Protein AF-A0A0K8MIF1-F1 (afdb_monomer)

Organism: NCBI:txid157463

Secondary structure (DSSP, 8-state):
---------HHHHHHHHHHHHHTT--HHHHHHHHHHHHHHHHHHHHHHHHHHHH-------HHHHHHHTT---

Solvent-accessible surface area (backbone atoms only — not comparable to full-atom values): 4564 Å² total; per-residue (Å²): 138,85,90,82,90,84,88,72,56,73,69,56,46,54,52,50,46,52,51,18,54,76,70,78,37,50,59,68,55,44,52,51,50,55,56,48,50,55,53,47,55,56,48,52,53,52,51,48,53,55,48,60,75,65,56,84,78,82,82,79,54,74,67,59,51,31,60,76,66,70,62,76,126

Structure (mmCIF, N/CA/C/O backbone):
data_AF-A0A0K8MIF1-F1
#
_entry.id   AF-A0A0K8MIF1-F1
#
loop_
_atom_site.group_PDB
_atom_site.id
_atom_site.type_symbol
_atom_site.label_atom_id
_atom_site.label_alt_id
_atom_site.label_comp_id
_atom_site.label_asym_id
_atom_site.label_entity_id
_atom_site.label_seq_id
_atom_site.pdbx_PDB_ins_code
_atom_site.Cartn_x
_atom_site.Cartn_y
_atom_site.Cartn_z
_atom_site.occupancy
_atom_site.B_iso_or_equiv
_atom_site.auth_seq_id
_atom_site.auth_comp_id
_atom_site.auth_asym_id
_atom_site.auth_atom_id
_atom_site.pdbx_PDB_model_num
ATOM 1 N N . MET A 1 1 ? 8.026 19.792 -8.295 1.00 67.44 1 MET A N 1
ATOM 2 C CA . MET A 1 1 ? 8.494 18.465 -8.739 1.00 67.44 1 MET A CA 1
ATOM 3 C C . MET A 1 1 ? 9.804 18.211 -8.022 1.00 67.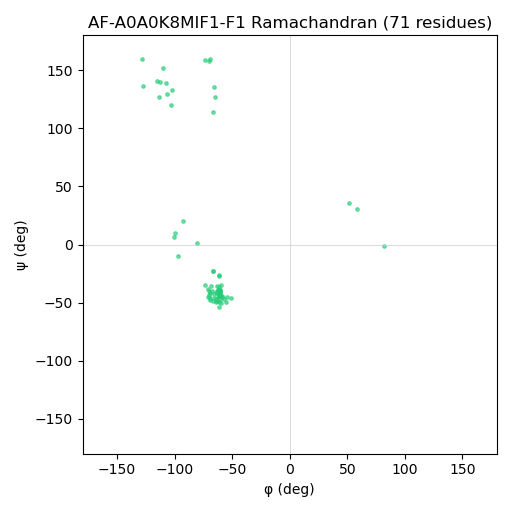44 1 MET A C 1
ATOM 5 O O . MET A 1 1 ? 10.668 19.076 -8.085 1.00 67.44 1 MET A O 1
ATOM 9 N N . THR A 1 2 ? 9.905 17.115 -7.279 1.00 88.44 2 THR A N 1
ATOM 10 C CA . THR A 1 2 ? 11.136 16.730 -6.573 1.00 88.44 2 THR A CA 1
ATOM 11 C C . THR A 1 2 ? 11.734 15.543 -7.309 1.00 88.44 2 THR A C 1
ATOM 13 O O . THR A 1 2 ? 10.988 14.667 -7.742 1.00 88.44 2 THR A O 1
ATOM 16 N N . THR A 1 3 ? 13.052 15.526 -7.473 1.00 92.12 3 THR A N 1
ATOM 17 C CA . THR A 1 3 ? 13.756 14.454 -8.183 1.00 92.12 3 THR A CA 1
ATOM 18 C C . THR A 1 3 ? 14.415 13.522 -7.179 1.00 92.12 3 THR A C 1
ATOM 20 O O . THR A 1 3 ? 15.094 13.980 -6.262 1.00 92.12 3 THR A O 1
ATOM 23 N N . LEU A 1 4 ? 14.233 12.220 -7.381 1.00 90.06 4 LEU A N 1
ATOM 24 C CA . LEU A 1 4 ? 14.933 11.162 -6.667 1.00 90.06 4 LEU A CA 1
ATOM 25 C C . LEU A 1 4 ? 15.829 10.427 -7.667 1.00 90.06 4 LEU A C 1
ATOM 27 O O . LEU A 1 4 ? 15.347 9.976 -8.705 1.00 90.06 4 LEU A O 1
ATOM 31 N N . THR A 1 5 ? 17.116 10.303 -7.351 1.00 92.75 5 THR A N 1
ATOM 32 C CA . THR A 1 5 ? 18.062 9.506 -8.140 1.00 92.75 5 THR A CA 1
ATOM 33 C C . THR A 1 5 ? 18.320 8.196 -7.412 1.00 92.75 5 THR A C 1
ATOM 35 O O . THR A 1 5 ? 18.807 8.206 -6.282 1.00 92.75 5 THR A O 1
ATOM 38 N N . LEU A 1 6 ? 18.013 7.077 -8.062 1.00 89.12 6 LEU A N 1
ATOM 39 C CA . LEU A 1 6 ? 18.232 5.730 -7.541 1.00 89.12 6 LEU A CA 1
ATOM 40 C C . LEU A 1 6 ? 19.300 5.032 -8.383 1.00 89.12 6 LEU A C 1
ATOM 42 O O . LEU A 1 6 ? 19.323 5.182 -9.603 1.00 89.12 6 LEU A O 1
ATOM 46 N N . HIS A 1 7 ? 20.184 4.288 -7.724 1.00 92.94 7 HIS A N 1
ATOM 47 C CA . HIS A 1 7 ? 21.189 3.462 -8.386 1.00 92.94 7 HIS A CA 1
ATOM 48 C C . HIS A 1 7 ? 20.787 1.999 -8.249 1.00 92.94 7 HIS A C 1
ATOM 50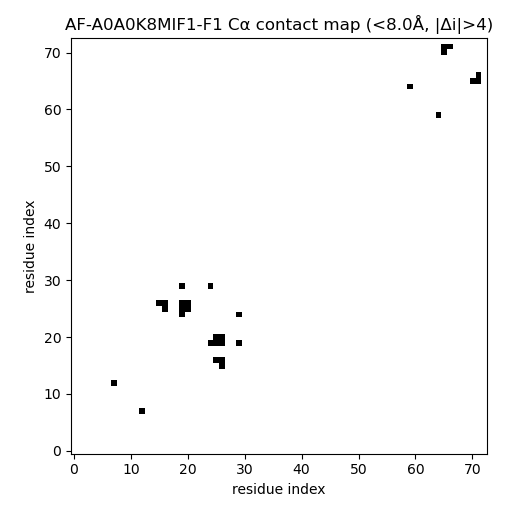 O O . HIS A 1 7 ? 20.515 1.534 -7.144 1.00 92.94 7 HIS A O 1
ATOM 56 N N . PHE A 1 8 ? 20.782 1.292 -9.372 1.00 90.06 8 PHE A N 1
ATOM 57 C CA . PHE A 1 8 ? 20.450 -0.124 -9.457 1.00 90.06 8 PHE A CA 1
ATOM 58 C C . PHE A 1 8 ? 21.547 -0.860 -10.212 1.00 90.06 8 PHE A C 1
ATOM 60 O O . PHE A 1 8 ? 22.297 -0.250 -10.982 1.00 90.06 8 PHE A O 1
ATOM 67 N N . THR A 1 9 ? 21.619 -2.174 -10.021 1.00 96.88 9 THR A N 1
ATOM 68 C CA . THR A 1 9 ? 22.352 -3.016 -10.964 1.00 96.88 9 THR A CA 1
ATOM 69 C C . THR A 1 9 ? 21.595 -3.075 -12.295 1.00 96.88 9 THR A C 1
ATOM 71 O O . THR A 1 9 ? 20.393 -2.803 -12.360 1.00 96.88 9 THR A O 1
ATOM 74 N N . GLU A 1 10 ? 22.291 -3.427 -13.375 1.00 95.06 10 GLU A N 1
ATOM 75 C CA . GLU A 1 10 ? 21.648 -3.616 -14.681 1.00 95.06 10 GLU A CA 1
ATOM 76 C C . GLU A 1 10 ? 20.600 -4.741 -14.634 1.00 95.06 10 GLU A C 1
ATOM 78 O O . GLU A 1 10 ? 19.527 -4.621 -15.222 1.00 95.06 10 GLU A O 1
ATOM 83 N N . GLU A 1 11 ? 20.876 -5.800 -13.869 1.00 96.19 11 GLU A N 1
ATOM 84 C CA . GLU A 1 11 ? 19.958 -6.921 -13.672 1.00 96.19 11 GLU A CA 1
ATOM 85 C C . GLU A 1 11 ? 18.662 -6.485 -12.976 1.00 96.19 11 GLU A C 1
ATOM 87 O O . GLU A 1 11 ? 17.573 -6.772 -13.482 1.00 96.19 11 GLU A O 1
ATOM 92 N N . ASP A 1 12 ? 18.766 -5.739 -11.872 1.00 94.56 12 ASP A N 1
ATOM 93 C CA . ASP A 1 12 ? 17.602 -5.218 -11.146 1.00 94.56 12 ASP A CA 1
ATOM 94 C C . ASP A 1 12 ? 16.778 -4.276 -12.029 1.00 94.56 12 ASP A C 1
ATOM 96 O O . ASP A 1 12 ? 15.552 -4.381 -12.100 1.00 94.56 12 ASP A O 1
ATOM 100 N N . PHE A 1 13 ? 17.451 -3.384 -12.766 1.00 93.81 13 PHE A N 1
ATOM 101 C CA . PHE A 1 13 ? 16.789 -2.442 -13.662 1.00 93.81 13 PHE A CA 1
ATOM 102 C C . PHE A 1 13 ? 15.953 -3.161 -14.728 1.00 93.81 13 PHE A C 1
ATOM 104 O O . PHE A 1 13 ? 14.795 -2.800 -14.948 1.00 93.81 13 PHE A O 1
ATOM 111 N N . ILE A 1 14 ? 16.500 -4.211 -15.352 1.00 95.75 14 ILE A N 1
ATOM 112 C CA . ILE A 1 14 ? 15.780 -5.012 -16.352 1.00 95.75 14 ILE A CA 1
ATOM 113 C C . ILE A 1 14 ? 14.532 -5.659 -15.740 1.00 95.75 14 ILE A C 1
ATOM 115 O O . ILE A 1 14 ? 13.488 -5.723 -16.397 1.00 95.75 14 ILE A O 1
ATOM 119 N N . GLN A 1 15 ? 14.619 -6.153 -14.503 1.00 95.62 15 GLN A N 1
ATOM 120 C CA . GLN A 1 15 ? 13.479 -6.764 -13.820 1.00 95.62 15 GLN A CA 1
ATOM 121 C C . GLN A 1 15 ? 12.389 -5.732 -13.513 1.00 95.62 15 GLN A C 1
ATOM 123 O O . GLN A 1 15 ? 11.225 -5.954 -13.859 1.00 95.62 15 GLN A O 1
ATOM 128 N N . PHE A 1 16 ? 12.758 -4.584 -12.941 1.00 94.50 16 PHE A N 1
ATOM 129 C CA . PHE A 1 16 ? 11.807 -3.524 -12.604 1.00 94.50 16 PHE A CA 1
ATOM 130 C C . PHE A 1 16 ? 11.143 -2.929 -13.844 1.00 94.50 16 PHE A C 1
ATOM 132 O O . PHE A 1 16 ? 9.934 -2.703 -13.853 1.00 94.50 16 PHE A O 1
ATOM 139 N N . GLU A 1 17 ? 11.903 -2.721 -14.919 1.00 93.69 17 GLU A N 1
ATOM 140 C CA . GLU A 1 17 ? 11.361 -2.175 -16.160 1.00 93.69 17 GLU A CA 1
ATOM 141 C C . GLU A 1 17 ? 10.360 -3.141 -16.814 1.00 93.69 17 GLU A C 1
ATOM 143 O O . GLU A 1 17 ? 9.290 -2.718 -17.261 1.00 93.69 17 GLU A O 1
ATOM 148 N N . LYS A 1 18 ? 10.670 -4.446 -16.847 1.00 96.31 18 LYS A N 1
ATOM 149 C CA . LYS A 1 18 ? 9.746 -5.470 -17.362 1.00 96.31 18 LYS A CA 1
ATOM 150 C C . LYS A 1 18 ? 8.458 -5.524 -16.548 1.00 96.31 18 LYS A C 1
ATOM 152 O O . LYS A 1 18 ? 7.382 -5.590 -17.141 1.00 96.31 18 LYS A O 1
ATOM 157 N N . PHE A 1 19 ? 8.571 -5.477 -15.221 1.00 96.44 19 PHE A N 1
ATOM 158 C CA . PHE A 1 19 ? 7.419 -5.474 -14.327 1.00 96.44 19 PHE A CA 1
ATOM 159 C C . PHE A 1 19 ? 6.535 -4.245 -14.568 1.00 96.44 19 PHE A C 1
ATOM 161 O O . PHE A 1 19 ? 5.358 -4.393 -14.886 1.00 96.44 19 PHE A O 1
ATOM 168 N N . ALA A 1 20 ? 7.111 -3.040 -14.525 1.00 96.31 20 ALA A N 1
ATOM 169 C CA . ALA A 1 20 ? 6.364 -1.799 -14.720 1.00 96.31 20 ALA A CA 1
ATOM 170 C C . ALA A 1 20 ? 5.630 -1.783 -16.075 1.00 96.31 20 ALA A C 1
ATOM 172 O O . ALA A 1 20 ? 4.424 -1.545 -16.124 1.00 96.31 20 ALA A O 1
ATOM 173 N N . LYS A 1 21 ? 6.314 -2.159 -17.168 1.00 95.25 21 LYS A N 1
ATOM 174 C CA . LYS A 1 21 ? 5.699 -2.260 -18.506 1.00 95.25 21 LYS A CA 1
ATOM 175 C C . LYS A 1 21 ? 4.557 -3.275 -18.555 1.00 95.25 21 LYS A C 1
ATOM 177 O O . LYS A 1 21 ? 3.534 -2.995 -19.178 1.00 95.25 21 LYS A O 1
ATOM 182 N N . GLY A 1 22 ? 4.721 -4.430 -17.905 1.00 96.62 22 GLY A N 1
ATOM 183 C CA . GLY A 1 22 ? 3.681 -5.458 -17.802 1.00 96.62 22 GLY A CA 1
ATOM 184 C C . GLY A 1 22 ? 2.419 -4.975 -17.082 1.00 96.62 22 GLY A C 1
ATOM 185 O O . GLY A 1 22 ? 1.330 -5.447 -17.388 1.00 96.62 22 GLY A O 1
ATOM 186 N N . HIS A 1 23 ? 2.561 -3.993 -16.191 1.00 95.75 23 HIS A N 1
ATOM 187 C CA . HIS A 1 23 ? 1.473 -3.356 -15.449 1.00 95.75 23 HIS A CA 1
ATOM 188 C C . HIS A 1 23 ? 1.034 -2.003 -16.038 1.00 95.75 23 HIS A C 1
ATOM 190 O O . HIS A 1 23 ? 0.249 -1.294 -15.415 1.00 95.75 23 HIS A O 1
ATOM 196 N N . HIS A 1 24 ? 1.506 -1.644 -17.238 1.00 96.94 24 HIS A N 1
ATOM 197 C CA . HIS A 1 24 ? 1.219 -0.362 -17.897 1.00 96.94 24 HIS A CA 1
ATOM 198 C C . HIS A 1 24 ? 1.637 0.880 -17.087 1.00 96.94 24 HIS A C 1
ATOM 200 O O . HIS A 1 24 ? 1.034 1.942 -17.225 1.00 96.94 24 HIS A O 1
ATOM 206 N N . LEU A 1 25 ? 2.697 0.753 -16.287 1.00 96.25 25 LEU A N 1
ATOM 207 C CA . LEU A 1 25 ? 3.303 1.828 -15.504 1.00 96.25 25 LEU A CA 1
ATOM 208 C C . LEU A 1 25 ? 4.676 2.203 -16.070 1.00 96.25 25 LEU A C 1
ATOM 210 O O . LEU A 1 25 ? 5.404 1.375 -16.627 1.00 96.25 25 LEU A O 1
ATOM 214 N N . THR A 1 26 ? 5.076 3.454 -15.878 1.00 95.12 26 THR A N 1
ATOM 215 C CA . THR A 1 26 ? 6.483 3.852 -15.983 1.00 95.12 26 THR A CA 1
ATOM 216 C C . THR A 1 26 ? 7.268 3.363 -14.765 1.00 95.12 26 THR A C 1
ATOM 218 O O . THR A 1 26 ? 6.7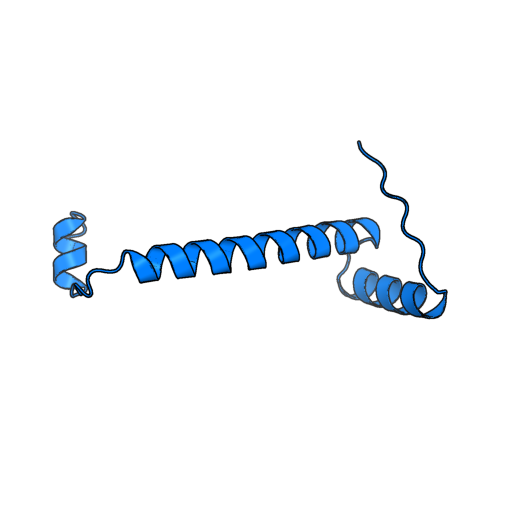12 3.128 -13.691 1.00 95.12 26 THR A O 1
ATOM 221 N N . LEU A 1 27 ? 8.595 3.254 -14.893 1.00 92.31 27 LEU A N 1
ATOM 222 C CA . LEU A 1 27 ? 9.452 2.871 -13.765 1.00 92.31 27 LEU A CA 1
ATOM 223 C C . LEU A 1 27 ? 9.342 3.862 -12.591 1.00 92.31 27 LEU A C 1
ATOM 225 O O . LEU A 1 27 ? 9.398 3.454 -11.435 1.00 92.31 27 LEU A O 1
ATOM 229 N N . SER A 1 28 ? 9.170 5.157 -12.877 1.00 92.69 28 SER A N 1
ATOM 230 C CA . SER A 1 28 ? 9.009 6.187 -11.846 1.00 92.69 28 SER A CA 1
ATOM 231 C C . SER A 1 28 ? 7.666 6.098 -11.123 1.00 92.69 28 SER A C 1
ATOM 233 O O . SER A 1 28 ? 7.642 6.302 -9.913 1.00 92.69 28 SER A O 1
ATOM 235 N N . GLU A 1 29 ? 6.576 5.786 -11.830 1.00 95.12 29 GLU A N 1
ATOM 236 C CA . GLU A 1 29 ? 5.268 5.524 -11.208 1.00 95.12 29 GLU A CA 1
ATOM 237 C C . GLU A 1 29 ? 5.343 4.284 -10.326 1.00 95.12 29 GLU A C 1
ATOM 239 O O . GLU A 1 29 ? 5.036 4.366 -9.143 1.00 95.12 29 GLU A O 1
ATOM 244 N N . PHE A 1 30 ? 5.891 3.185 -10.851 1.00 94.81 30 PHE A N 1
ATOM 245 C CA . PHE A 1 30 ? 6.094 1.967 -10.072 1.00 94.81 30 PHE A CA 1
ATOM 246 C C . PHE A 1 30 ? 6.919 2.218 -8.800 1.00 94.81 30 PHE A C 1
ATOM 248 O O . PHE A 1 30 ? 6.504 1.831 -7.712 1.00 94.81 30 PHE A O 1
ATOM 255 N N . ALA A 1 31 ? 8.065 2.899 -8.910 1.00 93.31 31 ALA A N 1
ATOM 256 C CA . ALA A 1 31 ? 8.905 3.197 -7.752 1.00 93.31 31 ALA A CA 1
ATOM 257 C C . ALA A 1 31 ? 8.184 4.096 -6.738 1.00 93.31 31 ALA A C 1
ATOM 259 O O . ALA A 1 31 ? 8.289 3.875 -5.532 1.00 93.31 31 ALA A O 1
ATOM 260 N N . ARG A 1 32 ? 7.453 5.112 -7.214 1.00 94.38 32 ARG A N 1
ATOM 261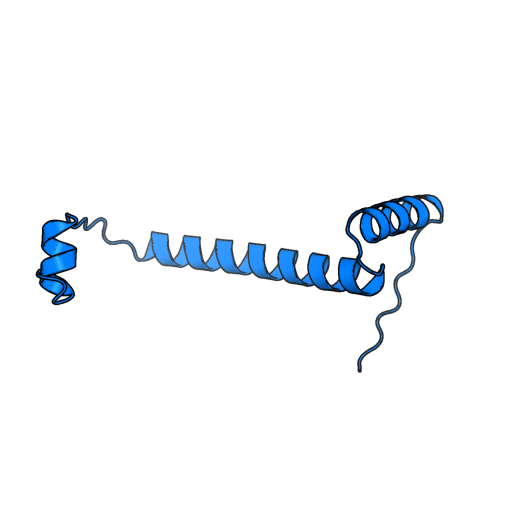 C CA . ARG A 1 32 ? 6.676 6.012 -6.359 1.00 94.38 32 ARG A CA 1
ATOM 262 C C . ARG A 1 32 ? 5.601 5.251 -5.593 1.00 94.38 3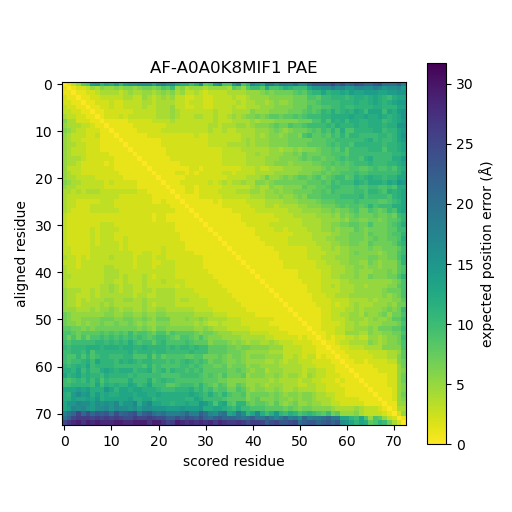2 ARG A C 1
ATOM 264 O O . ARG A 1 32 ? 5.509 5.423 -4.381 1.00 94.38 32 ARG A O 1
ATOM 271 N N . ASP A 1 33 ? 4.825 4.433 -6.288 1.00 95.69 33 ASP A N 1
ATOM 272 C CA . ASP A 1 33 ? 3.697 3.720 -5.703 1.00 95.69 33 ASP A CA 1
ATOM 273 C C . ASP A 1 33 ? 4.187 2.639 -4.737 1.00 95.69 33 ASP A C 1
ATOM 275 O O . ASP A 1 33 ? 3.699 2.571 -3.618 1.00 95.69 33 ASP A O 1
ATOM 279 N N . ALA A 1 34 ? 5.247 1.901 -5.081 1.00 94.69 34 ALA A N 1
ATOM 280 C CA . ALA A 1 34 ? 5.850 0.919 -4.178 1.00 94.69 34 ALA A CA 1
ATOM 281 C C . ALA A 1 34 ? 6.376 1.546 -2.871 1.00 94.69 34 ALA A C 1
ATOM 283 O O . ALA A 1 34 ? 6.238 0.960 -1.798 1.00 94.69 34 ALA A O 1
ATOM 284 N N . MET A 1 35 ? 6.978 2.741 -2.941 1.00 95.31 35 MET A N 1
ATOM 285 C CA . MET A 1 35 ? 7.416 3.464 -1.740 1.00 95.31 35 MET A CA 1
ATOM 286 C C . MET A 1 35 ? 6.233 3.936 -0.887 1.00 95.31 35 MET A C 1
ATOM 288 O O . MET A 1 35 ? 6.325 3.893 0.337 1.00 95.31 35 MET A O 1
ATOM 292 N N . LEU A 1 36 ? 5.152 4.410 -1.515 1.00 97.31 36 LEU A N 1
ATOM 293 C CA . LEU A 1 36 ? 3.960 4.869 -0.800 1.00 97.31 36 LEU A CA 1
ATOM 294 C 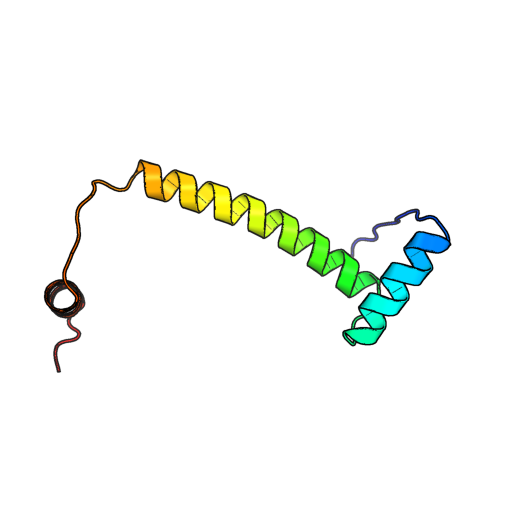C . LEU A 1 36 ? 3.214 3.708 -0.148 1.00 97.31 36 LEU A C 1
ATOM 296 O O . LEU A 1 36 ? 2.934 3.796 1.041 1.00 97.31 36 LEU A O 1
ATOM 300 N N . GLU A 1 37 ? 3.005 2.613 -0.878 1.00 98.00 37 GLU A N 1
ATOM 301 C CA . GLU A 1 37 ? 2.367 1.397 -0.367 1.00 98.00 37 GLU A CA 1
ATOM 302 C C . GLU A 1 37 ? 3.089 0.899 0.886 1.00 98.00 37 GLU A C 1
ATOM 304 O O . GLU A 1 37 ? 2.475 0.648 1.915 1.00 98.00 37 GLU A O 1
ATOM 309 N N . LYS A 1 38 ? 4.429 0.866 0.857 1.00 97.94 38 LYS A N 1
ATOM 310 C CA . LYS A 1 38 ? 5.209 0.416 2.012 1.00 97.94 38 LYS A CA 1
ATOM 311 C C . LYS A 1 38 ? 5.026 1.310 3.245 1.00 97.94 38 LYS A C 1
ATOM 313 O O . LYS A 1 38 ? 5.047 0.813 4.370 1.00 97.94 38 LYS A O 1
ATOM 318 N N . ILE A 1 39 ? 4.882 2.620 3.043 1.00 98.12 39 ILE A N 1
ATOM 319 C CA . ILE A 1 39 ? 4.607 3.576 4.124 1.00 98.12 39 ILE A CA 1
ATOM 320 C C . ILE A 1 39 ? 3.180 3.387 4.651 1.00 98.12 39 ILE A C 1
ATOM 322 O O . ILE A 1 39 ? 2.960 3.486 5.858 1.00 98.12 39 ILE A O 1
ATOM 326 N N . GLU A 1 40 ? 2.215 3.151 3.765 1.00 98.38 40 GLU A N 1
ATOM 327 C CA . GLU A 1 40 ? 0.814 2.918 4.121 1.00 98.38 40 GLU A CA 1
ATOM 328 C C . GLU A 1 40 ? 0.654 1.611 4.904 1.00 98.38 40 GLU A C 1
ATOM 330 O O . GLU A 1 40 ? 0.109 1.660 6.002 1.00 98.38 40 GLU A O 1
ATOM 335 N N . ASP A 1 41 ? 1.276 0.513 4.471 1.00 98.44 41 ASP A N 1
ATOM 336 C CA . ASP A 1 41 ? 1.316 -0.766 5.197 1.00 98.44 41 ASP A CA 1
ATOM 337 C C . ASP A 1 41 ? 1.774 -0.606 6.658 1.00 98.44 41 ASP A C 1
ATOM 339 O O . ASP A 1 41 ? 1.194 -1.169 7.590 1.00 98.44 41 ASP A O 1
ATOM 343 N N . GLU A 1 42 ? 2.845 0.164 6.882 1.00 98.25 42 GLU A N 1
ATOM 344 C CA . GLU A 1 42 ? 3.382 0.402 8.227 1.00 98.25 42 GLU A CA 1
ATOM 345 C C . GLU A 1 42 ? 2.431 1.244 9.087 1.00 98.25 42 GLU A C 1
ATOM 347 O O . GLU A 1 42 ? 2.311 1.027 10.299 1.00 98.25 42 GLU A O 1
ATOM 352 N N . ARG A 1 43 ? 1.734 2.201 8.469 1.00 98.19 43 ARG A N 1
ATOM 353 C CA . ARG A 1 43 ? 0.736 3.029 9.152 1.00 98.19 43 ARG A CA 1
ATOM 354 C C . ARG A 1 43 ? -0.514 2.230 9.488 1.00 98.19 43 ARG A C 1
ATOM 356 O O . ARG A 1 43 ? -0.967 2.309 10.628 1.00 98.19 43 ARG A O 1
ATOM 363 N N . ASP A 1 44 ? -1.011 1.440 8.547 1.00 98.25 44 ASP A N 1
ATOM 364 C CA . ASP A 1 44 ? -2.183 0.586 8.710 1.00 98.25 44 ASP A CA 1
ATOM 365 C C . ASP A 1 44 ? -1.960 -0.435 9.825 1.00 98.25 44 ASP A C 1
ATOM 367 O O . ASP A 1 44 ? -2.818 -0.598 10.696 1.00 98.25 44 ASP A O 1
ATOM 371 N N . LEU A 1 45 ? -0.774 -1.053 9.878 1.00 98.25 45 LEU A N 1
ATOM 372 C CA . LEU A 1 45 ? -0.411 -1.947 10.976 1.00 98.25 45 LEU A CA 1
ATOM 373 C C . LEU A 1 45 ? -0.419 -1.215 12.325 1.00 98.25 45 LEU A C 1
ATOM 375 O O . LEU A 1 45 ? -1.012 -1.699 13.290 1.00 98.25 45 LEU A O 1
ATOM 379 N N . SER A 1 46 ? 0.187 -0.027 12.395 1.00 98.06 46 SER A N 1
ATOM 380 C CA . SER A 1 46 ? 0.204 0.771 13.625 1.00 98.06 46 SER A CA 1
ATOM 381 C C . SER A 1 46 ? -1.202 1.178 14.077 1.00 98.06 46 SER A C 1
ATOM 383 O O . SER A 1 46 ? -1.500 1.188 15.275 1.00 98.06 46 SER A O 1
ATOM 385 N N . ASP A 1 47 ? -2.079 1.535 13.144 1.00 97.94 47 ASP A N 1
ATOM 386 C CA . ASP A 1 47 ? -3.445 1.950 13.447 1.00 97.94 47 ASP A CA 1
ATOM 387 C C . ASP A 1 47 ? -4.324 0.763 13.854 1.00 97.94 47 ASP A C 1
ATOM 389 O O . ASP A 1 47 ? -5.128 0.892 14.788 1.00 97.94 47 ASP A O 1
ATOM 393 N N . LEU A 1 48 ? -4.105 -0.415 13.263 1.00 97.62 48 LEU A N 1
ATOM 394 C CA . LEU A 1 48 ? -4.699 -1.668 13.719 1.00 97.62 48 LEU A CA 1
ATOM 395 C C . LEU A 1 48 ? -4.287 -1.984 15.163 1.00 97.62 48 LEU A C 1
ATOM 397 O O . LEU A 1 48 ? -5.155 -2.207 16.005 1.00 97.62 48 LEU A O 1
ATOM 401 N N . GLU A 1 49 ? -2.991 -1.945 15.483 1.00 97.56 49 GLU A N 1
ATOM 402 C CA . GLU A 1 49 ? -2.482 -2.205 16.839 1.00 97.56 49 GLU A CA 1
ATOM 403 C C . GLU A 1 49 ? -3.068 -1.235 17.875 1.00 97.56 49 GLU A C 1
ATOM 405 O O . GLU A 1 49 ? -3.523 -1.653 18.942 1.00 97.56 49 GLU A O 1
ATOM 410 N N . LYS A 1 50 ? -3.124 0.065 17.554 1.00 97.38 50 LYS A N 1
ATOM 411 C CA . LYS A 1 50 ? -3.754 1.077 18.422 1.00 97.38 50 LYS A CA 1
ATOM 412 C C . LYS A 1 50 ? -5.238 0.810 18.628 1.00 97.38 50 LYS A C 1
ATOM 414 O O . LYS A 1 50 ? -5.749 1.061 19.718 1.00 97.38 50 LYS A O 1
ATOM 419 N N . THR A 1 51 ? -5.936 0.375 17.583 1.00 96.44 51 THR A N 1
ATOM 420 C CA . THR A 1 51 ? -7.372 0.092 17.647 1.00 96.44 51 THR A CA 1
ATOM 421 C C . THR A 1 51 ? -7.630 -1.145 18.497 1.00 96.44 51 THR A C 1
ATOM 423 O O . THR A 1 51 ? -8.473 -1.091 19.384 1.00 96.44 51 THR A O 1
ATOM 426 N N . LEU A 1 52 ? -6.841 -2.208 18.323 1.00 96.19 52 LEU A N 1
ATOM 427 C CA . LEU A 1 52 ? -6.905 -3.406 19.162 1.00 96.19 52 LEU A CA 1
ATOM 428 C C . LEU A 1 52 ? -6.601 -3.100 20.633 1.00 96.19 52 LEU A C 1
ATOM 430 O O . LEU A 1 52 ? -7.271 -3.623 21.514 1.00 96.19 52 LEU A O 1
ATOM 434 N N . ALA A 1 53 ? -5.643 -2.216 20.920 1.00 96.31 53 ALA A N 1
ATOM 435 C CA . ALA A 1 53 ? -5.340 -1.808 22.293 1.00 96.31 53 ALA A CA 1
ATOM 436 C C . ALA A 1 53 ? -6.472 -1.004 22.964 1.00 96.31 53 ALA A C 1
ATOM 438 O O . ALA A 1 53 ? -6.529 -0.932 24.191 1.00 96.31 53 ALA A O 1
ATOM 439 N N . LYS A 1 54 ? -7.346 -0.371 22.171 1.00 95.81 54 LYS A N 1
ATOM 440 C CA . LYS A 1 54 ? -8.514 0.391 22.640 1.00 95.81 54 LYS A CA 1
ATOM 441 C C . LYS A 1 54 ? -9.812 -0.417 22.612 1.00 95.81 54 LYS A C 1
ATOM 443 O O . LYS A 1 54 ? -10.814 0.075 23.121 1.00 95.81 54 LYS A O 1
ATOM 448 N N . ASP A 1 55 ? -9.806 -1.597 21.996 1.00 94.75 55 ASP A N 1
ATOM 449 C CA . ASP A 1 55 ? -10.965 -2.480 21.929 1.00 94.75 55 ASP A CA 1
ATOM 450 C C . ASP A 1 55 ? -11.296 -2.987 23.337 1.00 94.75 55 ASP A C 1
ATOM 452 O O . ASP A 1 55 ? -10.525 -3.721 23.954 1.00 94.75 55 ASP A O 1
ATOM 456 N N . ASP A 1 56 ? -12.453 -2.578 23.854 1.00 95.12 56 A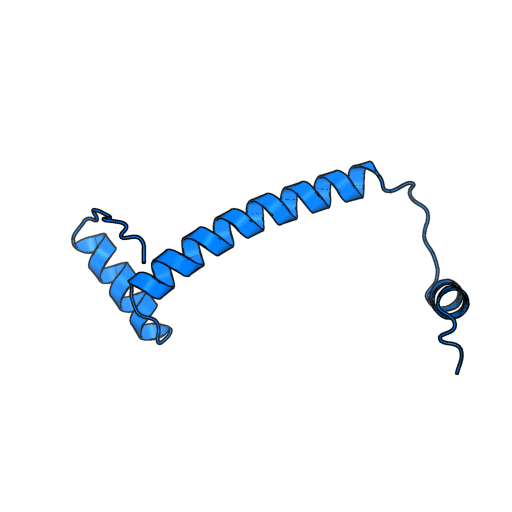SP A N 1
ATOM 457 C CA . ASP A 1 56 ? -12.953 -2.994 25.166 1.00 95.12 56 ASP A CA 1
ATOM 458 C C . ASP A 1 56 ? -13.615 -4.384 25.137 1.00 95.12 56 ASP A C 1
ATOM 460 O O . ASP A 1 56 ? -14.095 -4.878 26.159 1.00 95.12 56 ASP A O 1
ATOM 464 N N . GLY A 1 57 ? -13.627 -5.035 23.970 1.00 94.50 57 GLY A N 1
ATOM 465 C CA . GLY A 1 57 ? -14.217 -6.351 23.773 1.00 94.50 57 GLY A CA 1
ATOM 466 C C . GLY A 1 57 ? -15.730 -6.322 23.559 1.00 94.50 57 GLY A C 1
ATOM 467 O O . GLY A 1 57 ? -16.319 -7.379 23.323 1.00 94.50 57 GLY A O 1
ATOM 468 N N . THR A 1 58 ? -16.375 -5.153 23.589 1.00 95.00 58 THR A N 1
ATOM 469 C CA . THR A 1 58 ? -17.813 -5.030 23.337 1.00 95.00 58 THR A CA 1
ATOM 470 C C . THR A 1 58 ? -18.120 -5.401 21.891 1.00 95.00 58 THR A C 1
ATOM 472 O O . THR A 1 58 ? -17.421 -5.009 20.953 1.00 95.00 58 THR A O 1
ATOM 475 N N . ARG A 1 59 ? -19.171 -6.197 21.687 1.00 95.38 59 ARG A N 1
ATOM 476 C CA . ARG A 1 59 ? -19.629 -6.634 20.364 1.00 95.38 59 ARG A CA 1
ATOM 477 C C . ARG A 1 59 ? -21.110 -6.316 20.229 1.00 95.38 59 ARG A C 1
ATOM 479 O O . ARG A 1 59 ? -21.872 -6.583 21.151 1.00 95.38 59 ARG A O 1
ATOM 486 N N . TYR A 1 60 ? -21.493 -5.795 19.070 1.00 94.31 60 TYR A N 1
ATOM 487 C CA . TYR A 1 60 ? -22.875 -5.464 18.737 1.00 94.31 60 TYR A CA 1
ATOM 488 C C . TYR A 1 60 ? -23.357 -6.347 17.592 1.00 94.31 60 TYR A C 1
ATOM 490 O O . TYR A 1 60 ? -22.627 -6.630 16.638 1.00 94.31 60 TYR A O 1
ATOM 498 N N . THR A 1 61 ? -24.606 -6.776 17.671 1.00 96.44 61 THR A N 1
ATOM 499 C CA . THR A 1 61 ? -25.304 -7.430 16.570 1.00 96.44 61 THR A CA 1
ATOM 500 C C . THR A 1 61 ? -25.600 -6.427 15.456 1.00 96.44 61 THR A C 1
ATOM 502 O O . THR A 1 61 ? -25.704 -5.221 15.671 1.00 96.44 61 THR A O 1
ATOM 505 N N . MET A 1 62 ? -25.812 -6.925 14.237 1.00 94.38 62 MET A N 1
ATOM 506 C CA . MET A 1 62 ? -26.210 -6.061 13.119 1.00 94.38 62 MET A CA 1
ATOM 507 C C . MET A 1 62 ? -27.552 -5.353 13.352 1.00 94.38 62 MET A C 1
ATOM 509 O O . MET A 1 62 ? -27.764 -4.287 12.785 1.00 94.38 62 MET A O 1
ATOM 513 N N . ALA A 1 63 ? -28.447 -5.917 14.170 1.00 95.00 63 ALA A N 1
ATOM 514 C CA . ALA A 1 63 ? -29.701 -5.262 14.539 1.00 95.00 63 ALA A CA 1
ATOM 515 C C . ALA A 1 63 ? -29.447 -4.042 15.441 1.00 95.00 63 ALA A C 1
ATOM 517 O O . ALA A 1 63 ? -29.927 -2.956 15.134 1.00 95.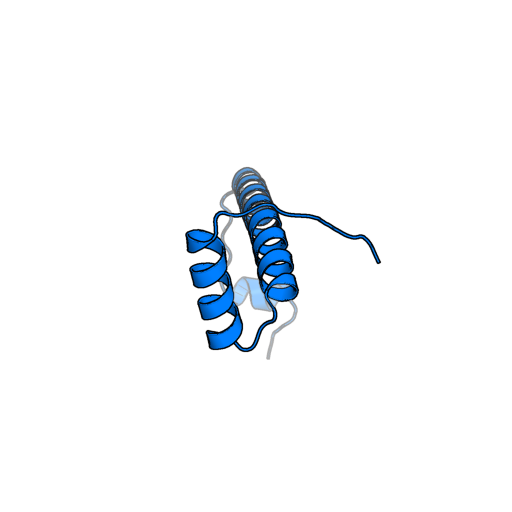00 63 ALA A O 1
ATOM 518 N N . GLU A 1 64 ? -28.623 -4.200 16.482 1.00 95.50 64 GLU A N 1
ATOM 519 C CA . GLU A 1 64 ? -28.235 -3.106 17.387 1.00 95.50 64 GLU A CA 1
ATOM 520 C C . GLU A 1 64 ? -27.486 -1.993 16.643 1.00 95.50 64 GLU A C 1
ATOM 522 O O . GLU A 1 64 ? -27.771 -0.816 16.846 1.00 95.50 64 GLU A O 1
ATOM 527 N N . VAL A 1 65 ? -26.583 -2.351 15.721 1.00 94.75 65 VAL A N 1
ATOM 528 C CA . VAL A 1 65 ? -25.866 -1.367 14.895 1.00 94.75 65 VAL A CA 1
ATOM 529 C C . VAL A 1 65 ? -26.835 -0.597 13.997 1.00 94.75 65 VAL A C 1
ATOM 531 O O . VAL A 1 65 ? -26.777 0.629 13.960 1.00 94.75 65 VAL A O 1
ATOM 534 N N . LYS A 1 66 ? -27.758 -1.281 13.308 1.00 94.94 66 LYS A N 1
ATOM 535 C CA . LYS A 1 66 ? -28.757 -0.619 12.451 1.00 94.94 66 LYS A CA 1
ATOM 536 C C . LYS A 1 66 ? -29.652 0.330 13.238 1.00 94.94 66 LYS A C 1
ATOM 538 O O . LYS A 1 66 ? -29.885 1.438 12.768 1.00 94.94 66 LYS A O 1
ATOM 543 N N . GLN A 1 67 ? -30.087 -0.083 14.427 1.00 94.56 67 GLN A N 1
ATOM 544 C CA . GLN A 1 67 ? -30.853 0.768 15.329 1.00 94.56 67 GLN A CA 1
ATOM 545 C C . GLN A 1 67 ? -30.036 1.990 15.775 1.00 94.56 67 GLN A C 1
ATOM 547 O O . GLN A 1 67 ? -30.534 3.105 15.724 1.00 94.56 67 GLN A O 1
ATOM 552 N N . SER A 1 68 ? -28.764 1.813 16.153 1.00 92.62 68 SER A N 1
ATOM 553 C CA . SER A 1 68 ? -27.900 2.926 16.589 1.00 92.62 68 SER A CA 1
ATOM 554 C C . SER A 1 68 ? -27.559 3.937 15.488 1.00 92.62 68 SER A C 1
ATOM 556 O O . SER A 1 68 ? -27.202 5.073 15.789 1.00 92.62 68 SER A O 1
ATOM 558 N N . LEU A 1 69 ? -27.636 3.513 14.223 1.00 94.81 69 LEU A N 1
ATOM 559 C CA . LEU A 1 69 ? -27.323 4.325 13.048 1.00 94.81 69 LEU A CA 1
ATOM 560 C C . LEU A 1 69 ? -28.578 4.884 12.357 1.00 94.81 69 LEU A C 1
ATOM 562 O O . LEU A 1 69 ? -28.448 5.448 11.273 1.00 94.81 69 LEU A O 1
ATOM 566 N N . ASP A 1 70 ? -29.770 4.708 12.943 1.00 92.06 70 ASP A N 1
ATOM 567 C CA . ASP A 1 70 ? -31.063 5.079 12.344 1.00 92.06 70 ASP A CA 1
ATOM 568 C C . ASP A 1 70 ? -31.253 4.517 10.919 1.00 92.06 70 ASP A C 1
ATOM 570 O O . ASP A 1 70 ? -31.841 5.141 10.037 1.00 92.06 70 ASP A O 1
ATOM 574 N N . LEU A 1 71 ? -30.749 3.303 10.679 1.00 89.44 71 LEU A N 1
ATOM 575 C CA . LEU A 1 71 ? -30.866 2.600 9.396 1.00 89.44 71 LEU A CA 1
ATOM 576 C C . LEU A 1 71 ? -32.095 1.678 9.342 1.00 89.44 71 LEU A C 1
ATOM 578 O O . LEU A 1 71 ? -32.122 0.734 8.546 1.00 89.44 71 LEU A O 1
ATOM 582 N N . GLU A 1 72 ? -33.094 1.899 10.202 1.00 73.44 72 GLU A N 1
ATOM 583 C CA . GLU A 1 72 ? -34.332 1.119 10.169 1.00 73.44 72 GLU A CA 1
ATOM 584 C C . GLU A 1 72 ? -35.092 1.377 8.857 1.00 73.44 72 GLU A C 1
ATOM 586 O O . GLU A 1 72 ? -35.313 2.517 8.449 1.00 73.44 72 GLU A O 1
ATOM 591 N N . SER A 1 73 ? -35.420 0.280 8.166 1.00 62.84 73 SER A N 1
ATOM 592 C CA . SER A 1 73 ? -36.267 0.241 6.965 1.00 62.84 73 SER A CA 1
ATOM 593 C C . SER A 1 73 ? -37.694 -0.095 7.360 1.00 62.84 73 SER A C 1
ATOM 595 O O . SER A 1 73 ? -37.837 -1.046 8.163 1.00 62.84 73 SER A O 1
#

Sequence (73 aa):
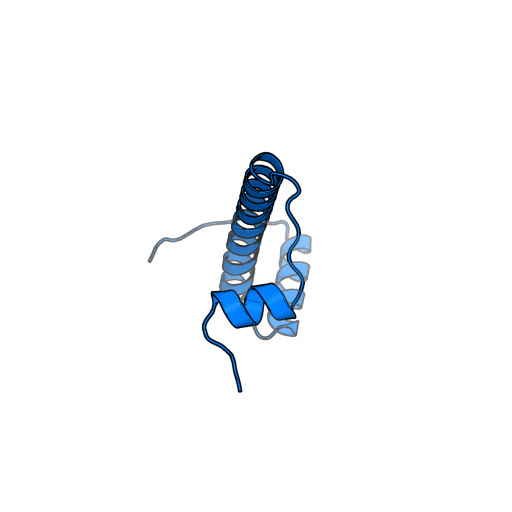MTTLTLHFTEEDFIQFEKFAKGHHLTLSEFARDAMLEKIEDERDLSDLEKTLAKDDGTRYTMAEVKQSLDLES

Nearest PDB structures (foldseek):
  2bsq-assembly1_F  TM=5.375E-01  e=7.616E+00  Neisseria gonorrhoeae
  2bsq-assembly1_E  TM=5.206E-01  e=8.187E+00  Neisseria gonorrhoeae

Mean predicted aligned error: 5.72 Å

Foldseek 3Di:
DDDDDDDDDPVVVVVLCVVQVVVVHHSVRVVVVVVVVVVVVVVVVVVVVVVVVVDPVDDDDPVRVCVVVVVDD

Radius of gyration: 21.8 Å; Cα contacts (8 Å, |Δi|>4): 15; chains: 1; bounding box: 59×26×44 Å

InterPro domains:
  IPR046257 Protein of unknown function DUF6290 [PF19807] (1-68)

pLDDT: mean 94.06, std 5.93, range [62.84, 98.44]